Protein AF-K7WNU6-F1 (afdb_monomer_lite)

Foldseek 3Di:
DDDDDDPPPDPPDPPPPPDDPQPWDFLAADPFWTKTWRQQQWDQDPVQKIWTWMFTDGPNDTPWIFIKIARLVAQWIWTQWTQDPVVRDIDGDPDIDIDHDDCPDSSVSNSCVSSPRDHD

Secondary structure (DSSP, 8-state):
--------------S----TT--EEEEEEETTEEEEEEEEEEEE-TTSEEEEEEEEEETTEEEEEEEEEEESSSSEEEEEEEEETTTTEEEE-SS---EE--TTSHHHHHHHHHHHS---

Sequence (120 aa):
MKIKLTLSAIALALLPCLPAKADFFTAAVTKDGWWEVDTDSIQHLNNGTARFVSRYMKDSQAESLGAVLVDCRRPRMMTIRLYNLDTQMWEDTPAPRWFFFKRTSVGAAIQEFVCSTLGN

Radius of gyration: 19.65 Å; chains: 1; bounding box: 36×28×78 Å

Structure (mmCIF, N/CA/C/O backbone):
data_AF-K7WNU6-F1
#
_entry.id   AF-K7WNU6-F1
#
loop_
_atom_site.group_PDB
_atom_site.id
_atom_site.type_symbol
_atom_site.label_atom_id
_atom_site.label_alt_id
_atom_site.label_comp_id
_atom_site.label_asym_id
_atom_site.label_entity_id
_atom_site.label_seq_id
_atom_site.pdbx_PDB_ins_code
_atom_site.Cartn_x
_atom_site.Cartn_y
_atom_site.Cartn_z
_atom_site.occupancy
_atom_site.B_iso_or_equiv
_atom_site.auth_seq_id
_atom_site.auth_comp_id
_atom_site.auth_asym_id
_atom_site.auth_atom_id
_atom_site.pdbx_PDB_model_num
ATOM 1 N N . MET A 1 1 ? 16.100 -7.417 63.683 1.00 39.81 1 MET A N 1
ATOM 2 C CA . MET A 1 1 ? 16.765 -7.571 62.369 1.00 39.81 1 MET A CA 1
ATOM 3 C C . MET A 1 1 ? 15.799 -7.083 61.296 1.00 39.81 1 MET A C 1
ATOM 5 O O . MET A 1 1 ? 14.676 -7.563 61.268 1.00 39.81 1 MET A O 1
ATOM 9 N N . LYS A 1 2 ? 16.169 -6.059 60.514 1.00 38.06 2 LYS A N 1
ATOM 10 C CA . LYS A 1 2 ? 15.311 -5.433 59.490 1.00 38.06 2 LYS A CA 1
ATOM 11 C C . LYS A 1 2 ? 15.712 -5.971 58.114 1.00 38.06 2 LYS A C 1
ATOM 13 O O . LYS A 1 2 ? 16.837 -5.728 57.688 1.00 38.06 2 LYS A O 1
ATOM 18 N N . ILE A 1 3 ? 14.815 -6.684 57.437 1.00 50.28 3 ILE A N 1
ATOM 19 C CA . ILE A 1 3 ? 15.013 -7.122 56.050 1.00 50.28 3 ILE A CA 1
ATOM 20 C C . ILE A 1 3 ? 14.579 -5.965 55.144 1.00 50.28 3 ILE A C 1
ATOM 22 O O . ILE A 1 3 ? 13.411 -5.583 55.134 1.00 50.28 3 ILE A O 1
ATOM 26 N N . LYS A 1 4 ? 15.538 -5.363 54.432 1.00 41.69 4 LYS A N 1
ATOM 27 C CA . LYS A 1 4 ? 15.271 -4.397 53.359 1.00 41.69 4 LYS A CA 1
ATOM 28 C C . LYS A 1 4 ? 14.865 -5.179 52.110 1.00 41.69 4 LYS A C 1
ATOM 30 O O . LYS A 1 4 ? 15.699 -5.858 51.523 1.00 41.69 4 LYS A O 1
ATOM 35 N N . LEU A 1 5 ? 13.604 -5.064 51.706 1.00 43.34 5 LEU A N 1
ATOM 36 C CA . LEU A 1 5 ? 13.143 -5.476 50.382 1.00 43.34 5 LEU A CA 1
ATOM 37 C C . LEU A 1 5 ? 13.465 -4.348 49.397 1.00 43.34 5 LEU A C 1
ATOM 39 O O . LEU A 1 5 ? 12.802 -3.314 49.379 1.00 43.34 5 LEU A O 1
ATOM 43 N N . THR A 1 6 ? 14.514 -4.523 48.602 1.00 53.81 6 THR A N 1
ATOM 44 C CA . THR A 1 6 ? 14.761 -3.694 47.421 1.00 53.81 6 THR A CA 1
ATOM 45 C C . THR A 1 6 ? 13.798 -4.127 46.321 1.00 53.81 6 THR A C 1
ATOM 47 O O . THR A 1 6 ? 14.007 -5.152 45.675 1.00 53.81 6 THR A O 1
ATOM 50 N N . LEU A 1 7 ? 12.732 -3.351 46.117 1.00 47.84 7 LEU A N 1
ATOM 51 C CA . LEU A 1 7 ? 11.866 -3.443 44.943 1.00 47.84 7 LEU A CA 1
ATOM 52 C C . LEU A 1 7 ? 12.656 -3.016 43.696 1.00 47.84 7 LEU A C 1
ATOM 54 O O . LEU A 1 7 ? 12.651 -1.852 43.313 1.00 47.84 7 LEU A O 1
ATOM 58 N N . SER A 1 8 ? 13.334 -3.961 43.046 1.00 53.84 8 SER A N 1
ATOM 59 C CA . SER A 1 8 ? 13.586 -3.870 41.603 1.00 53.84 8 SER A CA 1
ATOM 60 C C . SER A 1 8 ? 12.376 -4.451 40.883 1.00 53.84 8 SER A C 1
ATOM 62 O O . SER A 1 8 ? 12.382 -5.594 40.438 1.00 53.84 8 SER A O 1
ATOM 64 N N . ALA A 1 9 ? 11.301 -3.667 40.822 1.00 53.19 9 ALA A N 1
ATOM 65 C CA . ALA A 1 9 ? 10.190 -3.940 39.927 1.00 53.19 9 ALA A CA 1
ATOM 66 C C . ALA A 1 9 ? 10.492 -3.266 38.584 1.00 53.19 9 ALA A C 1
ATOM 68 O O . ALA A 1 9 ? 10.233 -2.086 38.388 1.00 53.19 9 ALA A O 1
ATOM 69 N N . ILE A 1 10 ? 11.159 -4.030 37.718 1.00 52.31 10 ILE A N 1
ATOM 70 C CA . ILE A 1 10 ? 10.805 -4.220 36.307 1.00 52.31 10 ILE A CA 1
ATOM 71 C C . ILE A 1 10 ? 10.107 -2.997 35.679 1.00 52.31 10 ILE A C 1
ATOM 73 O O . ILE A 1 10 ? 8.885 -2.939 35.582 1.00 52.31 10 ILE A O 1
ATOM 77 N N . ALA A 1 11 ? 10.897 -2.037 35.197 1.00 49.47 11 ALA A N 1
ATOM 78 C CA . ALA A 1 11 ? 10.451 -1.103 34.169 1.00 49.47 11 ALA A CA 1
ATOM 79 C C . ALA A 1 11 ? 10.492 -1.831 32.815 1.00 49.47 11 ALA A C 1
ATOM 81 O O . ALA A 1 11 ? 11.399 -1.636 32.009 1.00 49.47 11 ALA A O 1
ATOM 82 N N . LEU A 1 12 ? 9.546 -2.744 32.599 1.00 46.84 12 LEU A N 1
ATOM 83 C CA . LEU A 1 12 ? 9.302 -3.365 31.302 1.00 46.84 12 LEU A CA 1
ATOM 84 C C . LEU A 1 12 ? 7.918 -2.908 30.842 1.00 46.84 12 LEU A C 1
ATOM 86 O O . LEU A 1 12 ? 6.956 -3.032 31.593 1.00 46.84 12 LEU A O 1
ATOM 90 N N . ALA A 1 13 ? 7.857 -2.408 29.607 1.00 50.41 13 ALA A N 1
ATOM 91 C CA . ALA A 1 13 ? 6.677 -1.909 28.893 1.00 50.41 13 ALA A CA 1
ATOM 92 C C . ALA A 1 13 ? 6.347 -0.407 29.044 1.00 50.41 13 ALA A C 1
ATOM 94 O O . ALA A 1 13 ? 5.245 -0.015 29.407 1.00 50.41 13 ALA A O 1
ATOM 95 N N . LEU A 1 14 ? 7.279 0.443 28.606 1.00 45.41 14 LEU A N 1
ATOM 96 C CA . LEU A 1 14 ? 6.921 1.565 27.724 1.00 45.41 14 LEU A CA 1
ATOM 97 C C . LEU A 1 14 ? 7.497 1.307 26.325 1.00 45.41 14 LEU A C 1
ATOM 99 O O . LEU A 1 14 ? 8.094 2.181 25.705 1.00 45.41 14 LEU A O 1
ATOM 103 N N . LEU A 1 15 ? 7.350 0.072 25.831 1.00 48.72 15 LEU A N 1
ATOM 104 C CA . LEU A 1 15 ? 7.376 -0.112 24.386 1.00 48.72 15 LEU A CA 1
ATOM 105 C C . LEU A 1 15 ? 6.146 0.642 23.871 1.00 48.72 15 LEU A C 1
ATOM 107 O O . LEU A 1 15 ? 5.052 0.371 24.381 1.00 48.72 15 LEU A O 1
ATOM 111 N N . PRO A 1 16 ? 6.287 1.603 22.937 1.00 46.91 16 PRO A N 1
ATOM 112 C CA . PRO A 1 16 ? 5.125 2.133 22.246 1.00 46.91 16 PRO A CA 1
ATOM 113 C C . PRO A 1 16 ? 4.333 0.927 21.764 1.00 46.91 16 PRO A C 1
ATOM 115 O O . PRO A 1 16 ? 4.910 -0.016 21.220 1.00 46.91 16 PRO A O 1
ATOM 118 N N . CYS A 1 17 ? 3.046 0.921 22.097 1.00 44.81 17 CYS A N 1
ATOM 119 C CA . CYS A 1 17 ? 2.110 -0.124 21.734 1.00 44.81 17 CYS A CA 1
ATOM 120 C C . CYS A 1 17 ? 2.160 -0.251 20.207 1.00 44.81 17 CYS A C 1
ATOM 122 O O . CYS A 1 17 ? 1.491 0.500 19.498 1.00 44.81 17 CYS A O 1
ATOM 124 N N . LEU A 1 18 ? 3.027 -1.127 19.692 1.00 42.59 18 LEU A N 1
ATOM 125 C CA . LEU A 1 18 ? 2.942 -1.568 18.315 1.00 42.59 18 LEU A CA 1
ATOM 126 C C . LEU A 1 18 ? 1.547 -2.185 18.236 1.00 42.59 18 LEU A C 1
ATOM 128 O O . LEU A 1 18 ? 1.256 -3.067 19.054 1.00 42.59 18 LEU A O 1
ATOM 132 N N . PRO A 1 19 ? 0.657 -1.667 17.373 1.00 44.53 19 PRO A N 1
ATOM 133 C CA . PRO A 1 19 ? -0.703 -2.171 17.288 1.00 44.53 19 PRO A CA 1
ATOM 134 C C . PRO A 1 19 ? -0.644 -3.693 17.174 1.00 44.53 19 PRO A C 1
ATOM 136 O O . PRO A 1 19 ? 0.208 -4.229 16.458 1.00 44.53 19 PRO A O 1
ATOM 139 N N . ALA A 1 20 ? -1.481 -4.360 17.976 1.00 44.44 20 ALA A N 1
ATOM 140 C CA . ALA A 1 20 ? -1.589 -5.808 18.039 1.00 44.44 20 ALA A CA 1
ATOM 141 C C . ALA A 1 20 ? -1.525 -6.370 16.617 1.00 44.44 20 ALA A C 1
ATOM 143 O O . ALA A 1 20 ? -2.377 -6.028 15.810 1.00 44.44 20 ALA A O 1
ATOM 144 N N . LYS A 1 21 ? -0.444 -7.113 16.333 1.00 47.22 21 LYS A N 1
ATOM 145 C CA . LYS A 1 21 ? -0.129 -7.830 15.092 1.00 47.22 21 LYS A CA 1
ATOM 146 C C . LYS A 1 21 ? -1.059 -7.462 13.924 1.00 47.22 21 LYS A C 1
ATOM 148 O O . LYS A 1 21 ? -2.002 -8.191 13.660 1.00 47.22 21 LYS A O 1
ATOM 153 N N . ALA A 1 22 ? -0.781 -6.346 13.249 1.00 56.81 22 ALA A N 1
ATOM 154 C CA . ALA A 1 22 ? -1.404 -6.063 11.960 1.00 56.81 22 ALA A CA 1
ATOM 155 C C . ALA A 1 22 ? -1.228 -7.301 11.070 1.00 56.81 22 ALA A C 1
ATOM 157 O O . ALA A 1 22 ? -0.089 -7.722 10.814 1.00 56.81 22 ALA A O 1
ATOM 158 N N . ASP A 1 23 ? -2.334 -7.924 10.669 1.00 77.50 23 ASP A N 1
ATOM 159 C CA . ASP A 1 23 ? -2.301 -9.092 9.803 1.00 77.50 23 ASP A CA 1
ATOM 160 C C . ASP A 1 23 ? -2.013 -8.602 8.377 1.00 77.50 23 ASP A C 1
ATOM 162 O O . ASP A 1 23 ? -2.888 -8.310 7.562 1.00 77.50 23 ASP A O 1
ATOM 166 N N . PHE A 1 24 ? -0.722 -8.429 8.102 1.00 90.38 24 PHE A N 1
ATOM 167 C CA . PHE A 1 24 ? -0.226 -8.132 6.770 1.00 90.38 24 PHE A CA 1
ATOM 168 C C . PHE A 1 24 ? -0.333 -9.385 5.901 1.00 90.38 24 PHE A C 1
ATOM 170 O O . PHE A 1 24 ? 0.333 -10.389 6.155 1.00 90.38 24 PHE A O 1
ATOM 177 N N . PHE A 1 25 ? -1.136 -9.302 4.844 1.00 94.31 25 PHE A N 1
ATOM 178 C CA . PHE A 1 25 ? -1.284 -10.353 3.843 1.00 94.31 25 PHE A CA 1
ATOM 179 C C . PHE A 1 25 ? -0.656 -9.939 2.520 1.00 94.31 25 PHE A C 1
ATOM 181 O O . PHE A 1 25 ? -0.774 -8.793 2.086 1.00 94.31 25 PHE A O 1
ATOM 188 N N . THR A 1 26 ? -0.002 -10.885 1.848 1.00 95.50 26 THR A N 1
ATOM 189 C CA . THR A 1 26 ? 0.597 -10.650 0.532 1.00 95.50 26 THR A CA 1
ATOM 190 C C . THR A 1 26 ? -0.485 -10.382 -0.514 1.00 95.50 26 THR A C 1
ATOM 192 O O . THR A 1 26 ? -1.251 -11.274 -0.868 1.00 95.50 26 THR A O 1
ATOM 195 N N . ALA A 1 27 ? -0.510 -9.160 -1.043 1.00 95.94 27 ALA A N 1
ATOM 196 C CA . ALA A 1 27 ? -1.442 -8.735 -2.085 1.00 95.94 27 ALA A CA 1
ATOM 197 C C . ALA A 1 27 ? -0.852 -8.887 -3.497 1.00 95.94 27 ALA A C 1
ATOM 199 O O . ALA A 1 27 ? -1.581 -9.115 -4.459 1.00 95.94 27 ALA A O 1
ATOM 200 N N . ALA A 1 28 ? 0.471 -8.751 -3.645 1.00 96.25 28 ALA A N 1
ATOM 201 C CA . ALA A 1 28 ? 1.141 -8.883 -4.936 1.00 96.25 28 ALA A CA 1
ATOM 202 C C . ALA A 1 28 ? 2.611 -9.290 -4.782 1.00 96.25 28 ALA A C 1
ATOM 204 O O . ALA A 1 28 ? 3.289 -8.835 -3.867 1.00 96.25 28 ALA A O 1
ATOM 205 N N . VAL A 1 29 ? 3.130 -10.086 -5.719 1.00 95.38 29 VAL A N 1
ATOM 206 C CA . VAL A 1 29 ? 4.534 -10.530 -5.745 1.00 95.38 29 VAL A CA 1
ATOM 207 C C . VAL A 1 29 ? 5.192 -10.083 -7.047 1.00 95.38 29 VAL A C 1
ATOM 209 O O . VAL A 1 29 ? 4.589 -10.135 -8.118 1.00 95.38 29 VAL A O 1
ATOM 212 N N . THR A 1 30 ? 6.441 -9.643 -6.955 1.00 93.81 30 THR A N 1
ATOM 213 C CA . THR A 1 30 ? 7.301 -9.293 -8.088 1.00 93.81 30 THR A CA 1
ATOM 214 C C . THR A 1 30 ? 8.611 -10.070 -8.001 1.00 93.81 30 THR A C 1
ATOM 216 O O . THR A 1 30 ? 8.897 -10.714 -6.996 1.00 93.81 30 THR A O 1
ATOM 219 N N . LYS A 1 31 ? 9.445 -9.977 -9.039 1.00 93.44 31 LYS A N 1
ATO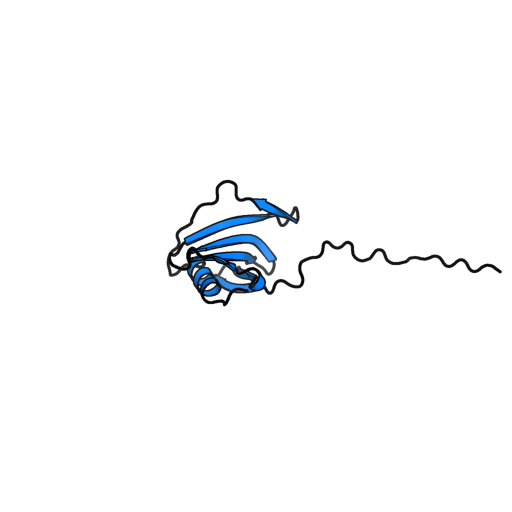M 220 C CA . LYS A 1 31 ? 10.798 -10.548 -9.003 1.00 93.44 31 LYS A CA 1
ATOM 221 C C . LYS A 1 31 ? 11.721 -9.881 -7.965 1.00 93.44 31 LYS A C 1
ATOM 223 O O . LYS A 1 31 ? 12.704 -10.493 -7.575 1.00 93.44 31 LYS A O 1
ATOM 228 N N . ASP A 1 32 ? 11.421 -8.644 -7.558 1.00 93.69 32 ASP A N 1
ATOM 229 C CA . ASP A 1 32 ? 12.301 -7.806 -6.731 1.00 93.69 32 ASP A CA 1
ATOM 230 C C . ASP A 1 32 ? 11.829 -7.711 -5.264 1.00 93.69 32 ASP A C 1
ATOM 232 O O . ASP A 1 32 ? 12.502 -7.084 -4.446 1.00 93.69 32 ASP A O 1
ATOM 236 N N . GLY A 1 33 ? 10.671 -8.299 -4.937 1.00 95.75 33 GLY A N 1
ATOM 237 C CA . GLY A 1 33 ? 10.004 -8.188 -3.636 1.00 95.75 33 GLY A CA 1
ATOM 238 C C . GLY A 1 33 ? 8.487 -8.373 -3.736 1.00 95.75 33 GLY A C 1
ATOM 239 O O . GLY A 1 33 ? 7.959 -8.716 -4.798 1.00 95.75 33 GLY A O 1
ATOM 240 N N . TRP A 1 34 ? 7.762 -8.130 -2.648 1.00 97.12 34 TRP A N 1
ATOM 241 C CA . TRP A 1 34 ? 6.306 -8.294 -2.588 1.00 97.12 34 TRP A CA 1
ATOM 242 C C . TRP A 1 34 ? 5.625 -7.162 -1.819 1.00 97.12 34 TRP A C 1
ATOM 244 O O . TRP A 1 34 ? 6.239 -6.464 -1.020 1.00 97.12 34 TRP A O 1
ATOM 254 N N . TRP A 1 35 ? 4.344 -6.956 -2.097 1.00 97.00 35 TRP A N 1
ATOM 255 C CA . TRP A 1 35 ? 3.500 -5.988 -1.413 1.00 97.00 35 TRP A CA 1
ATOM 256 C C . TRP A 1 35 ? 2.566 -6.707 -0.461 1.00 97.00 35 TRP A C 1
ATOM 258 O O . TRP A 1 35 ? 1.891 -7.665 -0.846 1.00 97.00 35 TRP A O 1
ATOM 268 N N . GLU A 1 36 ? 2.501 -6.208 0.763 1.00 96.75 36 GLU A N 1
ATOM 269 C CA . GLU A 1 36 ? 1.575 -6.678 1.781 1.00 96.75 36 GLU A CA 1
ATOM 270 C C . GLU A 1 36 ? 0.599 -5.572 2.159 1.00 96.75 36 GLU A C 1
ATOM 272 O O . GLU A 1 36 ? 0.947 -4.389 2.157 1.00 96.75 36 GLU A O 1
ATOM 277 N N . VAL A 1 37 ? -0.623 -5.965 2.493 1.00 96.44 37 VAL A N 1
ATOM 278 C CA . VAL A 1 37 ? -1.700 -5.085 2.940 1.00 96.44 37 VAL A CA 1
ATOM 279 C C . VAL A 1 37 ? -2.101 -5.502 4.344 1.00 96.44 37 VAL A C 1
ATOM 281 O O . VAL A 1 37 ? -2.340 -6.682 4.584 1.00 96.44 37 VAL A O 1
ATOM 284 N N . ASP A 1 38 ? -2.180 -4.534 5.250 1.00 94.94 38 ASP A N 1
ATOM 285 C CA . ASP A 1 38 ? -2.794 -4.716 6.563 1.00 94.94 38 ASP A CA 1
ATOM 286 C C . ASP A 1 38 ? -4.312 -4.811 6.369 1.00 94.94 38 ASP A C 1
ATOM 288 O O . ASP A 1 38 ? -4.969 -3.806 6.072 1.00 94.94 38 ASP A O 1
ATOM 292 N N . THR A 1 39 ? -4.868 -6.018 6.467 1.00 92.56 39 THR A N 1
ATOM 293 C CA . THR A 1 39 ? -6.286 -6.250 6.156 1.00 92.56 39 THR A CA 1
ATOM 294 C C . THR A 1 39 ? -7.226 -5.556 7.129 1.00 92.56 39 THR A C 1
ATOM 296 O O . THR A 1 39 ? -8.296 -5.112 6.714 1.00 92.56 39 THR A O 1
ATOM 299 N N . ASP A 1 40 ? -6.811 -5.368 8.382 1.00 91.75 40 ASP A N 1
ATOM 300 C CA . ASP A 1 40 ? -7.629 -4.699 9.398 1.00 91.75 40 ASP A CA 1
ATOM 301 C C . ASP A 1 40 ? -7.755 -3.195 9.139 1.00 91.75 40 ASP A C 1
ATOM 303 O O . ASP A 1 40 ? -8.700 -2.545 9.592 1.00 91.75 40 ASP A O 1
ATOM 307 N N . SER A 1 41 ? -6.821 -2.632 8.370 1.00 93.44 41 SER A N 1
ATOM 308 C CA . SER A 1 41 ? -6.829 -1.224 7.979 1.00 93.44 41 SER A CA 1
ATOM 309 C C . SER A 1 41 ? -7.736 -0.907 6.782 1.00 93.44 41 SER A C 1
ATOM 311 O O . SER A 1 41 ? -7.939 0.276 6.475 1.00 93.44 41 SER A O 1
ATOM 313 N N . ILE A 1 42 ? -8.263 -1.928 6.088 1.00 95.44 42 ILE A N 1
ATOM 314 C CA . ILE A 1 42 ? -9.079 -1.748 4.882 1.00 95.44 42 ILE A CA 1
ATOM 315 C C . ILE A 1 42 ? -10.426 -1.124 5.260 1.00 95.44 42 ILE A C 1
ATOM 317 O O . ILE A 1 42 ? -11.272 -1.759 5.881 1.00 95.44 42 ILE A O 1
ATOM 321 N N . GLN A 1 43 ? -10.656 0.112 4.810 1.00 96.12 43 GLN A N 1
ATOM 322 C CA . GLN A 1 43 ? -11.948 0.789 4.918 1.00 96.12 43 GLN A CA 1
ATOM 323 C C . GLN A 1 43 ? -12.462 1.183 3.533 1.00 96.12 43 GLN A C 1
ATOM 325 O O . GLN A 1 43 ? -11.852 2.004 2.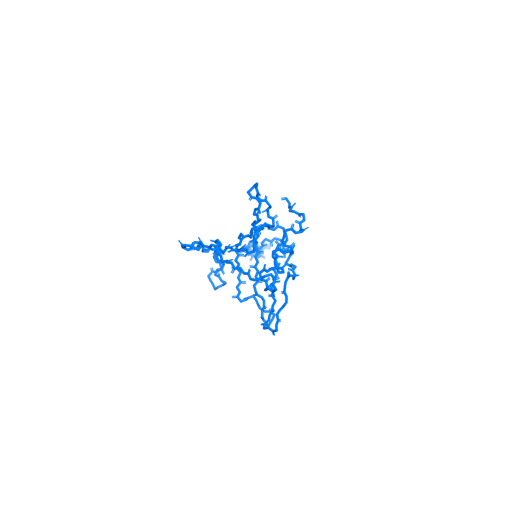841 1.00 96.12 43 GLN A O 1
ATOM 330 N N . HIS A 1 44 ? -13.626 0.660 3.157 1.00 95.81 44 HIS A N 1
ATOM 331 C CA . HIS A 1 44 ? -14.333 1.067 1.943 1.00 95.81 44 HIS A CA 1
ATOM 332 C C . HIS A 1 44 ? -15.096 2.372 2.177 1.00 95.81 44 HIS A C 1
ATOM 334 O O . HIS A 1 44 ? -15.802 2.535 3.169 1.00 95.81 44 HIS A O 1
ATOM 340 N N . LEU A 1 45 ? -14.951 3.319 1.255 1.00 95.38 45 LEU A N 1
ATOM 341 C CA . LEU A 1 45 ? -15.545 4.649 1.327 1.00 95.38 45 LEU A CA 1
ATOM 342 C C . LEU A 1 45 ? -16.731 4.771 0.358 1.00 95.38 45 LEU A C 1
ATOM 344 O O . LEU A 1 45 ? -16.751 4.181 -0.724 1.00 95.38 45 LEU A O 1
ATOM 348 N N . ASN A 1 46 ? -17.692 5.637 0.693 1.00 93.94 46 ASN A N 1
ATOM 349 C CA . ASN A 1 46 ? -18.937 5.824 -0.073 1.00 93.94 46 ASN A CA 1
ATOM 350 C C . ASN A 1 46 ? -18.734 6.280 -1.533 1.00 93.94 46 ASN A C 1
ATOM 352 O O . ASN A 1 46 ? -19.641 6.175 -2.356 1.00 93.94 46 ASN A O 1
ATOM 356 N N . ASN A 1 47 ? -17.553 6.794 -1.878 1.00 94.19 47 ASN A N 1
ATOM 357 C CA . ASN A 1 47 ? -17.212 7.233 -3.232 1.00 94.19 47 ASN A CA 1
ATOM 358 C C . ASN A 1 47 ? -16.678 6.098 -4.135 1.00 94.19 47 ASN A C 1
ATOM 360 O O . ASN A 1 47 ? -16.292 6.366 -5.273 1.00 94.19 47 ASN A O 1
ATOM 364 N N . GLY A 1 48 ? -16.656 4.847 -3.657 1.00 95.38 48 GLY A N 1
ATOM 365 C CA . GLY A 1 48 ? -16.129 3.699 -4.400 1.00 95.38 48 GLY A CA 1
ATOM 366 C C . GLY A 1 48 ? -14.603 3.587 -4.373 1.00 95.38 48 GLY A C 1
ATOM 367 O O . GLY A 1 48 ? -14.026 2.954 -5.255 1.00 95.38 48 GLY A O 1
ATOM 368 N N . THR A 1 49 ? -13.952 4.219 -3.396 1.00 97.81 49 THR A N 1
ATOM 369 C CA . THR A 1 49 ? -12.524 4.036 -3.094 1.00 97.81 49 THR A CA 1
ATOM 370 C C . THR A 1 49 ? -12.367 3.261 -1.787 1.00 97.81 49 THR A C 1
ATOM 372 O O . THR A 1 49 ? -13.296 3.230 -0.985 1.00 97.81 49 THR A O 1
ATOM 375 N N . ALA A 1 50 ? -11.207 2.658 -1.554 1.00 97.69 50 ALA A N 1
ATOM 376 C CA . ALA A 1 50 ? -10.854 2.040 -0.282 1.00 97.69 50 ALA A CA 1
ATOM 377 C C . ALA A 1 50 ? -9.547 2.639 0.243 1.00 97.69 50 ALA A C 1
ATOM 379 O O . ALA A 1 50 ? -8.626 2.893 -0.538 1.00 97.69 50 ALA A O 1
ATOM 380 N N . ARG A 1 51 ? -9.467 2.876 1.555 1.00 96.81 51 ARG A N 1
ATOM 381 C CA . ARG A 1 51 ? -8.227 3.246 2.251 1.00 96.81 51 ARG A CA 1
ATOM 382 C C . ARG A 1 51 ? -7.635 2.007 2.915 1.00 96.81 51 ARG A C 1
ATOM 384 O O . ARG A 1 51 ? -8.394 1.183 3.408 1.00 96.81 51 ARG A O 1
ATOM 391 N N . PHE A 1 52 ? -6.317 1.894 2.941 1.00 96.69 52 PHE A N 1
ATOM 392 C CA . PHE A 1 52 ? -5.611 0.785 3.581 1.00 96.69 52 PHE A CA 1
ATOM 393 C C . PHE A 1 5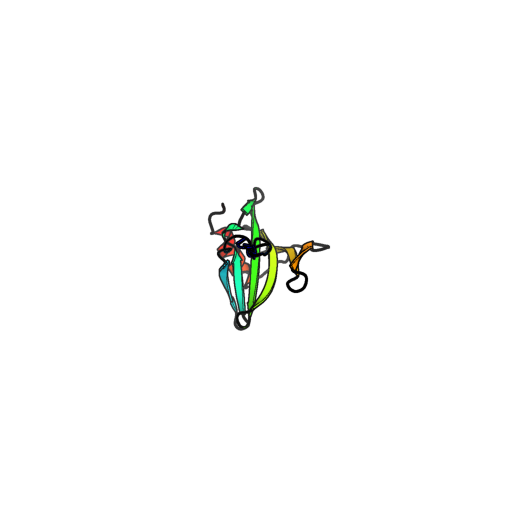2 ? -4.156 1.168 3.846 1.00 96.69 52 PHE A C 1
ATOM 395 O O . PHE A 1 52 ? -3.629 2.122 3.269 1.00 96.69 52 PHE A O 1
ATOM 402 N N . VAL A 1 53 ? -3.500 0.419 4.719 1.00 96.69 53 VAL A N 1
ATOM 403 C CA . VAL A 1 53 ? -2.062 0.463 4.955 1.00 96.69 53 VAL A CA 1
ATOM 404 C C . VAL A 1 53 ? -1.414 -0.669 4.169 1.00 96.69 53 VAL A C 1
ATOM 406 O O . VAL A 1 53 ? -1.897 -1.800 4.145 1.00 96.69 53 VAL A O 1
ATOM 409 N N . SER A 1 54 ? -0.310 -0.360 3.498 1.00 96.31 54 SER A N 1
ATOM 410 C CA . SER A 1 54 ? 0.468 -1.337 2.743 1.00 96.31 54 SER A CA 1
ATOM 411 C C . SER A 1 54 ? 1.954 -1.137 2.951 1.00 96.31 54 SER A C 1
ATOM 413 O O . SER A 1 54 ? 2.401 -0.014 3.196 1.00 96.31 54 SER A O 1
ATOM 415 N N . ARG A 1 55 ? 2.715 -2.219 2.818 1.00 95.69 55 ARG A N 1
ATOM 416 C CA . ARG A 1 55 ? 4.174 -2.188 2.839 1.00 95.69 55 ARG A CA 1
ATOM 417 C C . ARG A 1 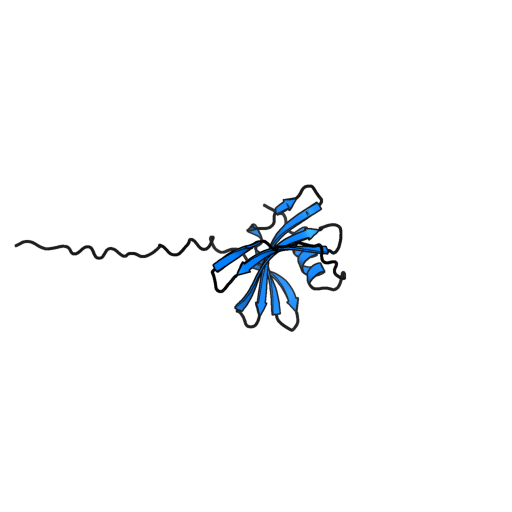55 ? 4.768 -2.943 1.666 1.00 95.69 55 ARG A C 1
ATOM 419 O O . ARG A 1 55 ? 4.208 -3.942 1.217 1.00 95.69 55 ARG A O 1
ATOM 426 N N . TYR A 1 56 ? 5.911 -2.464 1.199 1.00 96.12 56 TYR A N 1
ATOM 427 C CA . TYR A 1 56 ? 6.760 -3.195 0.270 1.00 96.12 56 TYR A CA 1
ATOM 428 C C . TYR A 1 56 ? 7.843 -3.926 1.055 1.00 96.12 56 TYR A C 1
ATOM 430 O O . TYR A 1 56 ? 8.557 -3.313 1.849 1.00 96.12 56 TYR A O 1
ATOM 438 N N . MET A 1 57 ? 7.954 -5.224 0.809 1.00 95.56 57 MET A N 1
ATOM 439 C CA . MET A 1 57 ? 8.903 -6.121 1.443 1.00 95.56 57 MET A CA 1
ATOM 440 C C . MET A 1 57 ? 9.950 -6.571 0.426 1.00 95.56 57 MET A C 1
ATOM 442 O O . MET A 1 57 ? 9.614 -7.010 -0.678 1.00 95.56 57 MET A O 1
ATOM 446 N N . LYS A 1 58 ? 11.220 -6.509 0.817 1.00 95.25 58 LYS A N 1
ATOM 447 C CA . LYS A 1 58 ? 12.361 -6.997 0.045 1.00 95.25 58 LYS A CA 1
ATOM 448 C C . LYS A 1 58 ? 13.386 -7.591 1.000 1.00 95.25 58 LYS A C 1
ATOM 450 O O . LYS A 1 58 ? 13.588 -7.056 2.080 1.00 95.25 58 LYS A O 1
ATOM 455 N N . ASP A 1 59 ? 13.986 -8.724 0.639 1.00 93.38 59 ASP A N 1
ATOM 456 C CA . ASP A 1 59 ? 14.996 -9.397 1.472 1.00 93.38 59 ASP A CA 1
ATOM 457 C C . ASP A 1 59 ? 14.533 -9.625 2.932 1.00 93.38 59 ASP A C 1
ATOM 459 O O . ASP A 1 59 ? 15.314 -9.596 3.879 1.00 93.38 59 ASP A O 1
ATOM 463 N N . SER A 1 60 ? 13.230 -9.882 3.113 1.00 86.56 60 SER A N 1
ATOM 464 C CA . SER A 1 60 ? 12.547 -10.023 4.415 1.00 86.56 60 SER A CA 1
ATOM 465 C C . SER A 1 60 ? 12.519 -8.762 5.293 1.00 86.56 60 SER A C 1
ATOM 467 O O . SER A 1 60 ? 12.252 -8.855 6.491 1.00 86.56 60 SER A O 1
ATOM 469 N N . GLN A 1 61 ? 12.748 -7.584 4.715 1.00 89.38 61 GLN A N 1
ATOM 470 C CA . GLN A 1 61 ? 12.673 -6.287 5.384 1.00 89.38 61 GLN A CA 1
ATOM 471 C C . GLN A 1 61 ? 11.619 -5.395 4.726 1.00 89.38 61 GLN A C 1
ATOM 473 O O . GLN A 1 61 ? 11.377 -5.476 3.521 1.00 89.38 61 GLN A O 1
ATOM 478 N N . ALA A 1 62 ? 10.957 -4.566 5.534 1.00 91.50 62 ALA A N 1
ATOM 479 C CA . ALA A 1 62 ? 10.045 -3.551 5.024 1.00 91.50 62 ALA A CA 1
ATOM 480 C C . ALA A 1 62 ? 10.869 -2.375 4.494 1.00 91.50 62 ALA A C 1
ATOM 482 O O . ALA A 1 62 ? 11.538 -1.698 5.264 1.00 91.50 62 ALA A O 1
ATOM 483 N N . GLU A 1 63 ? 10.801 -2.132 3.191 1.00 92.88 63 GLU A N 1
ATOM 484 C CA . GLU A 1 63 ? 11.496 -1.027 2.515 1.00 92.88 63 GLU A CA 1
ATOM 485 C C . GLU A 1 63 ? 10.631 0.236 2.459 1.00 92.88 63 GLU A C 1
ATOM 487 O O . GLU A 1 63 ? 11.122 1.359 2.387 1.00 92.88 63 GLU A O 1
ATOM 492 N N . SER A 1 64 ? 9.309 0.063 2.456 1.00 92.31 64 SER A N 1
ATOM 493 C CA . SER A 1 64 ? 8.367 1.174 2.550 1.00 92.31 64 SER A CA 1
ATOM 494 C C . SER A 1 64 ? 7.091 0.727 3.242 1.00 92.31 64 SER A C 1
ATOM 496 O O . SER A 1 64 ? 6.682 -0.425 3.113 1.00 92.31 64 SER A O 1
ATOM 498 N N . LEU A 1 65 ? 6.457 1.649 3.958 1.00 94.38 65 LEU A N 1
ATOM 499 C CA . LEU A 1 65 ? 5.160 1.479 4.600 1.00 94.38 65 LEU A CA 1
ATOM 500 C C . LEU A 1 65 ? 4.365 2.767 4.368 1.00 94.38 65 LEU A C 1
ATOM 502 O O . LEU A 1 65 ? 4.891 3.868 4.524 1.00 94.38 65 LEU A O 1
ATOM 506 N N . GLY A 1 66 ? 3.108 2.647 3.955 1.00 95.38 66 GLY A N 1
ATOM 507 C CA . GLY A 1 66 ? 2.304 3.798 3.567 1.00 95.38 66 GLY A CA 1
ATOM 508 C C . GLY A 1 66 ? 0.812 3.554 3.717 1.00 95.38 66 GLY A C 1
ATOM 509 O O . GLY A 1 66 ? 0.331 2.437 3.533 1.00 95.38 66 GLY A O 1
ATOM 510 N N . ALA A 1 67 ? 0.078 4.623 4.012 1.00 96.81 67 ALA A N 1
ATOM 511 C CA . ALA A 1 67 ? -1.369 4.643 3.895 1.00 96.81 67 ALA A CA 1
ATOM 512 C C . ALA A 1 67 ? -1.738 5.079 2.472 1.00 96.81 67 ALA A C 1
ATOM 514 O O . ALA A 1 67 ? -1.197 6.055 1.936 1.00 96.81 67 ALA A O 1
ATOM 515 N N . VAL A 1 68 ? -2.656 4.344 1.858 1.00 97.69 68 VAL A N 1
ATOM 516 C CA . VAL A 1 68 ? -2.976 4.414 0.434 1.00 97.69 68 VAL A CA 1
ATOM 517 C C . VAL A 1 68 ? -4.490 4.464 0.251 1.00 97.69 68 VAL A C 1
ATOM 519 O O . VAL A 1 68 ? -5.242 3.822 0.980 1.00 97.69 68 VAL A O 1
ATOM 522 N N . LEU A 1 69 ? -4.937 5.226 -0.743 1.00 98.06 69 LEU A N 1
ATOM 523 C CA . LEU A 1 69 ? -6.271 5.145 -1.325 1.00 98.06 69 LEU A CA 1
ATOM 524 C C . LEU A 1 69 ? -6.195 4.417 -2.664 1.00 98.06 69 LEU A C 1
ATOM 526 O O . LEU A 1 69 ? -5.364 4.750 -3.510 1.00 98.06 69 LEU A O 1
ATOM 530 N N . VAL A 1 70 ? -7.100 3.477 -2.900 1.00 98.25 70 VAL A N 1
ATOM 531 C CA . VAL A 1 70 ? -7.302 2.849 -4.210 1.00 98.25 70 VAL A CA 1
ATOM 532 C C . VAL A 1 70 ? -8.726 3.088 -4.682 1.00 98.25 70 VAL A C 1
ATOM 534 O O . VAL A 1 70 ? -9.667 3.062 -3.896 1.00 98.25 70 VAL A O 1
ATOM 537 N N . ASP A 1 71 ? -8.903 3.362 -5.968 1.00 98.12 71 ASP A N 1
ATOM 538 C CA . ASP A 1 71 ? -10.228 3.454 -6.576 1.00 98.12 71 ASP A CA 1
ATOM 539 C C . ASP A 1 71 ? -10.682 2.053 -6.997 1.00 98.12 71 ASP A C 1
ATOM 541 O O . ASP A 1 71 ? -10.004 1.411 -7.787 1.00 98.12 71 ASP A O 1
ATOM 545 N N . CYS A 1 72 ? -11.820 1.556 -6.508 1.00 96.75 72 CYS A N 1
ATOM 546 C CA . CYS A 1 72 ? -12.299 0.207 -6.837 1.00 96.75 72 CYS A CA 1
ATOM 547 C C . CYS A 1 72 ? -13.008 0.116 -8.199 1.00 96.75 72 CYS A C 1
ATOM 549 O O . CYS A 1 72 ? -13.449 -0.956 -8.604 1.00 96.75 72 CYS A O 1
ATOM 551 N N . ARG A 1 73 ? -13.123 1.230 -8.933 1.00 95.62 73 ARG A N 1
ATOM 552 C CA . ARG A 1 73 ? -13.775 1.312 -10.253 1.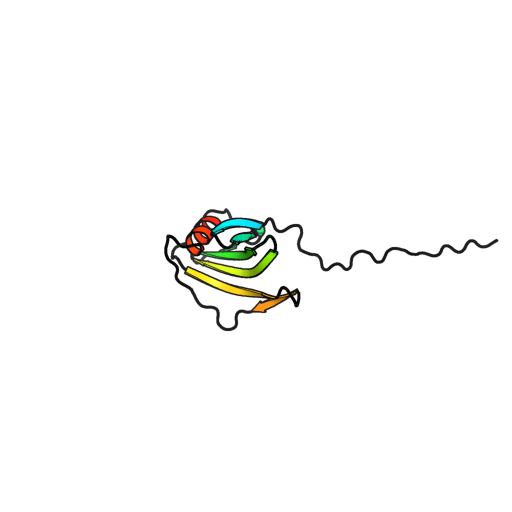00 95.62 73 ARG A CA 1
ATOM 553 C C . ARG A 1 73 ? -12.804 1.689 -11.368 1.00 95.62 73 ARG A C 1
ATOM 555 O O . ARG A 1 73 ? -13.065 1.401 -12.536 1.00 95.62 73 ARG A O 1
ATOM 562 N N . ARG A 1 74 ? -11.706 2.373 -11.042 1.00 96.94 74 ARG A N 1
ATOM 563 C CA . ARG A 1 74 ? -10.692 2.841 -12.000 1.00 96.94 74 ARG A CA 1
ATOM 564 C C . ARG A 1 74 ? -9.304 2.376 -11.565 1.00 96.94 74 ARG A C 1
ATOM 566 O O . ARG A 1 74 ? -9.026 2.403 -10.376 1.00 96.94 74 ARG A O 1
ATOM 573 N N . PRO A 1 75 ? -8.406 2.003 -12.492 1.00 97.25 75 PRO A N 1
ATOM 574 C CA . PRO A 1 75 ? -7.078 1.505 -12.143 1.00 97.25 75 PRO A CA 1
ATOM 575 C C . PRO A 1 75 ? -6.157 2.662 -11.734 1.00 97.25 75 PRO A C 1
ATOM 577 O O . PRO A 1 75 ? -5.341 3.150 -12.521 1.00 97.25 75 PRO A O 1
ATOM 580 N N . ARG A 1 76 ? -6.364 3.172 -10.519 1.00 97.88 76 ARG A N 1
ATOM 581 C CA . ARG A 1 76 ? -5.586 4.261 -9.935 1.00 97.88 76 ARG A CA 1
ATOM 582 C C . ARG A 1 76 ? -5.483 4.139 -8.420 1.00 97.88 76 ARG A C 1
ATOM 584 O O . ARG A 1 76 ? -6.419 3.703 -7.755 1.00 97.88 76 ARG A O 1
ATOM 591 N N . MET A 1 77 ? -4.355 4.589 -7.891 1.00 97.69 77 MET A N 1
ATOM 592 C CA . MET A 1 77 ? -4.081 4.649 -6.456 1.00 97.69 77 MET A CA 1
ATOM 593 C C . MET A 1 77 ? -3.430 5.975 -6.078 1.00 97.69 77 MET A C 1
ATOM 595 O O . MET A 1 77 ? -2.935 6.700 -6.938 1.00 97.69 77 MET A O 1
ATOM 599 N N . MET A 1 78 ? -3.439 6.303 -4.797 1.00 97.62 78 MET A N 1
ATOM 600 C CA . MET A 1 78 ? -2.883 7.531 -4.250 1.00 97.62 78 MET A CA 1
ATOM 601 C C . MET A 1 78 ? -2.273 7.224 -2.890 1.00 97.62 78 MET A C 1
ATOM 603 O O . MET A 1 78 ? -2.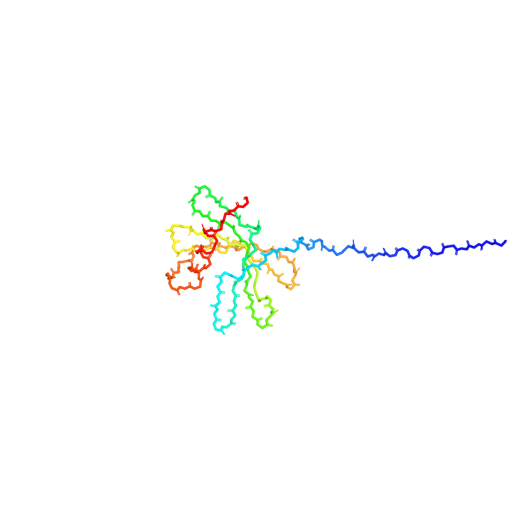972 6.773 -1.988 1.00 97.62 78 MET A O 1
ATOM 607 N N . THR A 1 79 ? -0.988 7.505 -2.721 1.00 96.50 79 THR A N 1
ATOM 608 C CA . THR A 1 79 ? -0.364 7.501 -1.396 1.00 96.50 79 THR A CA 1
ATOM 609 C C . THR A 1 79 ? -0.783 8.765 -0.656 1.00 96.50 79 THR A C 1
ATOM 611 O O . THR A 1 79 ? -0.635 9.865 -1.190 1.00 96.50 79 THR A O 1
ATOM 614 N N . ILE A 1 80 ? -1.341 8.603 0.543 1.00 96.31 80 ILE A N 1
ATOM 615 C CA . ILE A 1 80 ? -1.801 9.716 1.386 1.00 96.31 80 ILE A CA 1
ATOM 616 C C . ILE A 1 80 ? -0.809 10.017 2.508 1.00 96.31 80 ILE A C 1
ATOM 618 O O . ILE A 1 80 ? -0.599 11.179 2.846 1.00 96.31 80 ILE A O 1
ATOM 622 N N . ARG A 1 81 ? -0.164 8.982 3.055 1.00 95.81 81 ARG A N 1
ATOM 623 C CA . ARG A 1 81 ? 0.860 9.099 4.095 1.00 95.81 81 ARG A CA 1
ATOM 624 C C . ARG A 1 81 ? 1.948 8.069 3.878 1.00 95.81 81 ARG A C 1
ATOM 626 O O . ARG A 1 81 ? 1.660 6.956 3.439 1.00 95.81 81 ARG A O 1
ATOM 633 N N . LEU A 1 82 ? 3.167 8.432 4.234 1.00 94.38 82 LEU A N 1
ATOM 634 C CA . LEU A 1 82 ? 4.303 7.524 4.296 1.00 94.38 82 LEU A CA 1
ATOM 635 C C . LEU A 1 82 ? 4.716 7.375 5.754 1.00 94.38 82 LEU A C 1
ATOM 637 O O . LEU A 1 82 ? 4.649 8.330 6.522 1.00 94.38 82 LEU A O 1
ATOM 641 N N . TYR A 1 83 ? 5.099 6.171 6.146 1.00 93.69 83 TYR A N 1
ATOM 642 C CA . TYR A 1 83 ? 5.701 5.930 7.444 1.00 93.69 83 TYR A CA 1
ATOM 643 C C . TYR A 1 83 ? 7.214 5.932 7.279 1.00 93.69 83 TYR A C 1
ATOM 645 O O . TYR A 1 83 ? 7.774 5.116 6.545 1.00 93.69 83 TYR A O 1
ATOM 653 N N . ASN A 1 84 ? 7.868 6.869 7.949 1.00 89.94 84 ASN A N 1
ATOM 654 C CA . ASN A 1 84 ? 9.311 6.947 8.005 1.00 89.94 84 ASN A CA 1
ATOM 655 C C . ASN A 1 84 ? 9.812 5.883 8.988 1.00 89.94 84 ASN A C 1
ATOM 657 O O . ASN A 1 84 ? 9.559 5.971 10.189 1.00 89.94 84 ASN A O 1
ATOM 661 N N . LEU A 1 85 ? 10.479 4.854 8.464 1.00 85.50 85 LEU A N 1
ATOM 662 C CA . LEU A 1 85 ? 10.936 3.708 9.253 1.00 85.50 85 LEU A CA 1
ATOM 663 C C . LEU A 1 85 ? 12.060 4.082 10.229 1.00 85.50 85 LEU A C 1
ATOM 665 O O . LEU A 1 85 ? 12.111 3.522 11.324 1.00 85.50 85 LEU A O 1
ATOM 669 N N . ASP A 1 86 ? 12.904 5.055 9.872 1.00 87.38 86 ASP A N 1
ATOM 670 C CA . ASP A 1 86 ? 14.027 5.504 10.702 1.00 87.38 86 ASP A CA 1
ATOM 671 C C . ASP A 1 86 ? 13.541 6.327 11.895 1.00 87.38 86 ASP A C 1
ATOM 673 O O . ASP A 1 86 ? 13.961 6.116 13.033 1.00 87.38 86 ASP A O 1
ATOM 677 N N . THR A 1 87 ? 12.635 7.275 11.639 1.00 89.12 87 THR A N 1
ATOM 678 C CA . THR A 1 87 ? 12.095 8.156 12.684 1.00 89.12 87 THR A CA 1
ATOM 679 C C . THR A 1 87 ? 10.876 7.569 13.389 1.00 89.12 87 THR A C 1
ATOM 681 O O . THR A 1 87 ? 10.464 8.089 14.424 1.00 89.12 87 THR A O 1
ATOM 684 N N . GLN A 1 88 ? 10.318 6.478 12.859 1.00 88.81 88 GLN A N 1
ATOM 685 C CA . GLN A 1 88 ? 9.116 5.800 13.345 1.00 88.81 88 GLN A CA 1
ATOM 686 C C . GLN A 1 88 ? 7.869 6.698 13.386 1.00 88.81 88 GLN A C 1
ATOM 688 O O . GLN A 1 88 ? 7.009 6.555 14.260 1.00 88.81 88 GLN A O 1
ATOM 693 N N . MET A 1 89 ? 7.740 7.613 12.421 1.00 91.19 89 MET A N 1
ATOM 694 C CA . MET A 1 89 ? 6.646 8.586 12.357 1.00 91.19 89 MET A CA 1
ATOM 695 C C . MET A 1 89 ? 5.894 8.549 11.027 1.00 91.19 89 MET A C 1
ATOM 697 O O . MET A 1 89 ? 6.458 8.276 9.970 1.00 91.19 89 MET A O 1
ATOM 701 N N . TRP A 1 90 ? 4.599 8.868 11.083 1.00 92.94 90 TRP A N 1
ATOM 702 C CA . TRP A 1 90 ? 3.787 9.102 9.890 1.00 92.94 90 TRP A CA 1
ATOM 703 C C . TRP A 1 90 ? 3.989 10.524 9.371 1.00 92.94 90 TRP A C 1
ATOM 705 O O . TRP A 1 90 ? 3.832 11.490 10.114 1.00 92.94 90 TRP A O 1
ATOM 715 N N . GLU A 1 91 ? 4.246 10.636 8.075 1.00 94.06 91 GLU A N 1
ATOM 716 C CA . GLU A 1 91 ? 4.394 11.890 7.350 1.00 94.06 91 GLU A CA 1
ATOM 717 C C . GLU A 1 91 ? 3.290 11.996 6.290 1.00 94.06 91 GLU A C 1
ATOM 719 O O . GLU A 1 91 ? 3.022 11.052 5.534 1.00 94.06 91 GLU A O 1
ATOM 724 N N . ASP A 1 92 ? 2.616 13.146 6.237 1.00 93.56 92 ASP A N 1
ATOM 725 C CA . ASP A 1 92 ? 1.638 13.423 5.188 1.00 93.56 92 ASP A CA 1
ATOM 726 C C . ASP A 1 92 ? 2.342 13.537 3.830 1.00 93.56 92 ASP A C 1
ATOM 728 O O . ASP A 1 92 ? 3.396 14.161 3.703 1.00 93.56 92 ASP A O 1
ATOM 732 N N . THR A 1 93 ? 1.742 12.965 2.783 1.00 91.31 93 THR A N 1
ATOM 733 C CA . THR A 1 93 ? 2.225 13.194 1.416 1.00 91.31 93 THR A CA 1
ATOM 734 C C . THR A 1 93 ? 1.908 14.648 1.037 1.00 91.31 93 THR A C 1
ATOM 736 O O . THR A 1 93 ? 0.728 14.987 0.993 1.00 91.31 93 THR A O 1
ATOM 739 N N . PRO A 1 94 ? 2.895 15.516 0.726 1.00 85.38 94 PRO A N 1
ATOM 740 C CA . PRO A 1 94 ? 2.655 16.962 0.593 1.00 85.38 94 PRO A CA 1
ATOM 741 C C . PRO A 1 94 ? 1.686 17.353 -0.533 1.00 85.38 94 PRO A C 1
ATOM 743 O O . PRO A 1 94 ? 1.024 18.385 -0.466 1.00 85.38 94 PRO A O 1
ATOM 746 N N . ALA A 1 95 ? 1.609 16.537 -1.585 1.00 91.19 95 ALA A N 1
ATOM 747 C CA . ALA A 1 95 ? 0.727 16.745 -2.729 1.00 91.19 95 ALA A CA 1
ATOM 748 C C . ALA A 1 95 ? 0.221 15.385 -3.245 1.00 91.19 95 ALA A C 1
ATOM 750 O O . ALA A 1 95 ? 0.736 14.866 -4.245 1.00 91.19 95 ALA A O 1
ATOM 751 N N . PRO A 1 96 ? -0.745 14.758 -2.550 1.00 92.56 96 PRO A N 1
ATOM 752 C CA . PRO A 1 96 ? -1.211 13.428 -2.902 1.00 92.56 96 PRO A CA 1
ATOM 753 C C . PRO A 1 96 ? -1.953 13.495 -4.241 1.00 92.56 96 PRO A C 1
ATOM 755 O O . PRO A 1 96 ? -2.856 14.307 -4.448 1.00 92.56 96 PRO A O 1
ATOM 758 N N . ARG A 1 97 ? -1.547 12.643 -5.184 1.00 96.25 97 ARG A N 1
ATOM 759 C CA . ARG A 1 97 ? -2.104 12.598 -6.541 1.00 96.25 97 ARG A CA 1
ATOM 760 C C . ARG A 1 97 ? -2.469 11.177 -6.933 1.00 96.25 97 ARG A C 1
ATOM 762 O O . ARG A 1 97 ? -1.849 10.218 -6.484 1.00 96.25 97 ARG A O 1
ATOM 769 N N . TRP A 1 98 ? -3.465 11.057 -7.803 1.00 97.56 98 TRP A N 1
ATOM 770 C CA . TRP A 1 98 ? -3.824 9.776 -8.397 1.00 97.56 98 TRP A CA 1
ATOM 771 C C . TRP A 1 98 ? -2.757 9.335 -9.399 1.00 97.56 98 TRP A C 1
ATOM 773 O O . TRP A 1 98 ? -2.476 10.034 -10.371 1.00 97.56 98 TRP A O 1
ATOM 783 N N . PHE A 1 99 ? -2.217 8.143 -9.187 1.00 95.94 99 PHE A N 1
ATOM 784 C CA . PHE A 1 99 ? -1.347 7.434 -10.108 1.00 95.94 99 PHE A CA 1
ATOM 785 C C . PHE A 1 99 ? -2.163 6.373 -10.832 1.00 95.94 99 PHE A C 1
ATOM 787 O O . PHE A 1 99 ? -2.677 5.446 -10.208 1.00 95.94 99 PHE A O 1
ATOM 794 N N . PHE A 1 100 ? -2.301 6.523 -12.147 1.00 97.38 100 PHE A N 1
ATOM 795 C CA . PHE A 1 100 ? -2.958 5.530 -12.991 1.00 97.38 100 PHE A CA 1
ATOM 796 C C . PHE A 1 100 ? -2.002 4.383 -13.295 1.00 97.38 100 PHE A C 1
ATOM 798 O O . PHE A 1 100 ? -0.825 4.607 -13.580 1.00 97.38 100 PHE A O 1
ATOM 805 N N . PHE A 1 101 ? -2.518 3.161 -13.284 1.00 96.88 101 PHE A N 1
ATOM 806 C CA . PHE A 1 101 ? -1.733 1.965 -13.549 1.00 96.88 101 PHE A CA 1
ATOM 807 C C . PHE A 1 101 ? -2.397 1.058 -14.589 1.00 96.88 101 PHE A C 1
ATOM 809 O O . PHE A 1 101 ? -3.588 1.153 -14.884 1.00 96.88 101 PHE A O 1
ATOM 816 N N . LYS A 1 102 ? -1.599 0.178 -15.201 1.00 96.38 102 LYS A N 1
ATOM 817 C CA . LYS A 1 102 ? -2.100 -0.824 -16.153 1.00 96.38 102 LYS A CA 1
ATOM 818 C C . LYS A 1 102 ? -2.769 -1.975 -15.400 1.00 96.38 102 LYS A C 1
ATOM 820 O O . LYS A 1 102 ? -2.335 -2.334 -14.308 1.00 96.38 102 LYS A O 1
ATOM 825 N N . ARG A 1 103 ? -3.758 -2.623 -16.021 1.00 90.88 103 ARG A N 1
ATOM 826 C CA . ARG A 1 103 ? -4.460 -3.786 -15.439 1.00 90.88 103 ARG A CA 1
ATOM 827 C C . ARG A 1 103 ? -3.563 -5.001 -15.172 1.00 90.88 103 ARG A C 1
ATOM 829 O O . ARG A 1 103 ? -3.941 -5.865 -14.405 1.00 90.88 103 ARG A O 1
ATOM 836 N N . THR A 1 104 ? -2.385 -5.063 -15.788 1.00 91.56 104 THR A N 1
ATOM 837 C CA . THR A 1 104 ? -1.390 -6.131 -15.582 1.00 91.56 104 THR A CA 1
ATOM 838 C C . THR A 1 104 ? -0.294 -5.744 -14.587 1.00 91.56 104 THR A C 1
ATOM 840 O O . THR A 1 104 ? 0.733 -6.409 -14.511 1.00 91.56 104 THR A O 1
ATOM 843 N N . SER A 1 105 ? -0.435 -4.602 -13.911 1.00 94.56 105 SER A N 1
ATOM 844 C CA . SER A 1 105 ? 0.572 -4.094 -12.981 1.00 94.56 105 SER A CA 1
ATOM 845 C C . SER A 1 105 ? 0.324 -4.588 -11.559 1.00 94.56 105 SER A C 1
ATOM 847 O O . SER A 1 105 ? -0.788 -4.973 -11.210 1.00 94.56 105 SER A O 1
ATOM 849 N N . VAL A 1 106 ? 1.341 -4.459 -10.712 1.00 94.81 106 VAL A N 1
ATOM 850 C CA . VAL A 1 106 ? 1.248 -4.703 -9.265 1.00 94.81 106 VAL A CA 1
ATOM 851 C C . VAL A 1 106 ? 0.107 -3.909 -8.621 1.00 94.81 106 VAL A C 1
ATOM 853 O O . VAL A 1 106 ? -0.617 -4.443 -7.789 1.00 94.81 106 VAL A O 1
ATOM 856 N N . GLY A 1 107 ? -0.111 -2.663 -9.056 1.00 96.44 107 GLY A N 1
ATOM 857 C CA . GLY A 1 107 ? -1.213 -1.837 -8.560 1.00 96.44 107 GLY A CA 1
ATOM 858 C C . GLY A 1 107 ? -2.592 -2.440 -8.839 1.00 96.44 107 GLY A C 1
ATOM 859 O O . GLY A 1 107 ? -3.495 -2.279 -8.025 1.00 96.44 107 GLY A O 1
ATOM 860 N N . ALA A 1 108 ? -2.748 -3.188 -9.938 1.00 96.75 108 ALA A N 1
ATOM 861 C CA . ALA A 1 108 ? -3.998 -3.878 -10.249 1.00 96.75 108 ALA A CA 1
ATOM 862 C C . ALA A 1 108 ? -4.230 -5.091 -9.339 1.00 96.75 108 ALA A C 1
ATOM 864 O O . ALA A 1 108 ? -5.348 -5.275 -8.875 1.00 96.75 108 ALA A O 1
ATOM 865 N N . ALA A 1 109 ? -3.182 -5.857 -9.023 1.00 96.94 109 ALA A N 1
ATOM 866 C CA . ALA A 1 109 ? -3.275 -6.960 -8.064 1.00 96.94 109 ALA A CA 1
ATOM 867 C C . ALA A 1 109 ? -3.615 -6.455 -6.650 1.00 96.94 109 ALA A C 1
ATOM 869 O O . ALA A 1 109 ? -4.509 -6.988 -6.000 1.00 96.94 109 ALA A O 1
ATOM 870 N N . ILE A 1 110 ? -2.980 -5.362 -6.207 1.00 97.62 110 ILE A N 1
ATOM 871 C CA . ILE A 1 110 ? -3.311 -4.712 -4.927 1.00 97.62 110 ILE A CA 1
ATOM 872 C C . ILE A 1 110 ? -4.760 -4.208 -4.933 1.00 97.62 110 ILE A C 1
ATOM 874 O O . ILE A 1 110 ? -5.484 -4.411 -3.962 1.00 97.62 110 ILE A O 1
ATOM 878 N N . GLN A 1 111 ? -5.200 -3.567 -6.021 1.00 97.94 111 GLN A N 1
ATOM 879 C CA . GLN A 1 111 ? -6.582 -3.110 -6.170 1.00 97.94 111 GLN A CA 1
ATOM 880 C C . GLN A 1 111 ? -7.572 -4.270 -6.061 1.00 97.94 111 GLN A C 1
ATOM 882 O O . GLN A 1 111 ? -8.547 -4.158 -5.329 1.00 97.94 111 GLN A O 1
ATOM 887 N N . GLU A 1 112 ? -7.334 -5.368 -6.775 1.00 97.00 112 GLU A N 1
ATOM 888 C CA . GLU A 1 112 ? -8.193 -6.551 -6.736 1.00 97.00 112 GLU A CA 1
ATOM 889 C C . GLU A 1 112 ? -8.264 -7.145 -5.326 1.00 97.00 112 GLU A C 1
ATOM 891 O O . GLU A 1 112 ? -9.361 -7.380 -4.820 1.00 97.00 112 GLU A O 1
ATOM 896 N N . PHE A 1 113 ? -7.117 -7.297 -4.657 1.00 96.81 113 PHE A N 1
ATOM 897 C CA . PHE A 1 113 ? -7.039 -7.784 -3.280 1.00 96.81 113 PHE A CA 1
ATOM 898 C C . PHE A 1 113 ? -7.851 -6.905 -2.315 1.00 96.81 113 PHE A C 1
ATOM 900 O O . PHE A 1 113 ? -8.752 -7.385 -1.628 1.00 96.81 113 PHE A O 1
ATOM 907 N N . VAL A 1 114 ? -7.589 -5.595 -2.300 1.00 97.19 114 VAL A N 1
ATOM 908 C CA . VAL A 1 114 ? -8.250 -4.657 -1.379 1.00 97.19 114 VAL A CA 1
ATOM 909 C C . VAL A 1 114 ? -9.745 -4.553 -1.671 1.00 97.19 114 VAL A C 1
ATOM 911 O O . VAL A 1 114 ? -10.562 -4.588 -0.756 1.00 97.19 114 VAL A O 1
ATOM 914 N N . CYS A 1 115 ? -10.124 -4.439 -2.944 1.00 96.31 115 CYS A N 1
ATOM 915 C CA . CYS A 1 115 ? -11.512 -4.202 -3.325 1.00 96.31 115 CYS A CA 1
ATOM 916 C C . CYS A 1 115 ? -12.398 -5.455 -3.229 1.00 96.31 115 CYS A C 1
ATOM 918 O O . CYS A 1 115 ? -13.618 -5.312 -3.190 1.00 96.31 115 CYS A O 1
ATOM 920 N N . SER A 1 116 ? -11.812 -6.658 -3.191 1.00 94.12 116 SER A N 1
ATOM 921 C CA . SER A 1 116 ? -12.534 -7.917 -2.947 1.00 94.12 116 SER A CA 1
ATOM 922 C C . SER A 1 116 ? -12.590 -8.316 -1.469 1.00 94.12 116 SER A C 1
ATOM 924 O O . SER A 1 116 ? -13.434 -9.128 -1.091 1.00 94.12 116 SER A O 1
ATOM 926 N N . THR A 1 117 ? -11.739 -7.729 -0.625 1.00 90.56 117 THR A N 1
ATOM 927 C CA . THR A 1 117 ? -11.753 -7.971 0.820 1.00 90.56 117 THR A CA 1
ATOM 928 C C . THR A 1 117 ? -12.927 -7.229 1.459 1.00 90.56 117 THR A C 1
ATOM 930 O O . THR A 1 117 ? -13.092 -6.021 1.262 1.00 90.56 117 THR A O 1
ATOM 933 N N . LEU A 1 118 ? -13.754 -7.949 2.227 1.00 73.69 118 LEU A N 1
ATOM 934 C CA . LEU A 1 118 ? -14.802 -7.339 3.046 1.00 73.69 118 LEU A CA 1
ATOM 935 C C . LEU A 1 118 ? -14.118 -6.429 4.073 1.00 73.69 118 LEU A C 1
ATOM 937 O O . LEU A 1 118 ? -13.341 -6.910 4.890 1.00 73.69 118 LEU A O 1
ATOM 941 N N . GLY A 1 119 ? -14.349 -5.119 3.978 1.00 62.16 119 GLY A N 1
ATOM 942 C CA . GLY A 1 119 ? -13.820 -4.182 4.970 1.00 62.16 119 GLY A CA 1
ATOM 943 C C . GLY A 1 119 ? -14.497 -4.365 6.324 1.00 62.16 119 GLY A C 1
ATOM 944 O O . GLY A 1 119 ? -15.637 -4.833 6.385 1.00 62.16 119 GLY A O 1
ATOM 945 N N . ASN A 1 120 ? -13.790 -3.959 7.377 1.00 50.81 120 ASN A N 1
ATOM 946 C CA . ASN A 1 120 ? -14.352 -3.804 8.720 1.00 50.81 120 ASN A CA 1
ATOM 947 C C . ASN A 1 120 ? -15.223 -2.543 8.833 1.00 50.81 120 ASN A C 1
ATOM 949 O O . ASN A 1 120 ? -14.934 -1.537 8.136 1.00 50.81 120 ASN A O 1
#

pLDDT: mean 85.05, std 18.95, range [38.06, 98.25]